Protein AF-A0A8S2XFM1-F1 (afdb_monomer_lite)

InterPro domains:
  IPR032362 Ferlin, C-terminal domain [PF16165] (1-86)
  IPR037721 Ferlin family [PTHR12546] (1-86)

Secondary structure (DSSP, 8-state):
-----------HHHHHHS-TT-TTSPPP-SS-PPPP---TT---TTT-HHHHHHHHHHHH-HHHHHHHHHHHHHHHHHHHHHHH--

pLDDT: mean 79.92, std 10.29, range [50.22, 97.12]

Foldseek 3Di:
DDDDDDDDDDDPVVCVVDPPPPPPDDDPCVVPDDD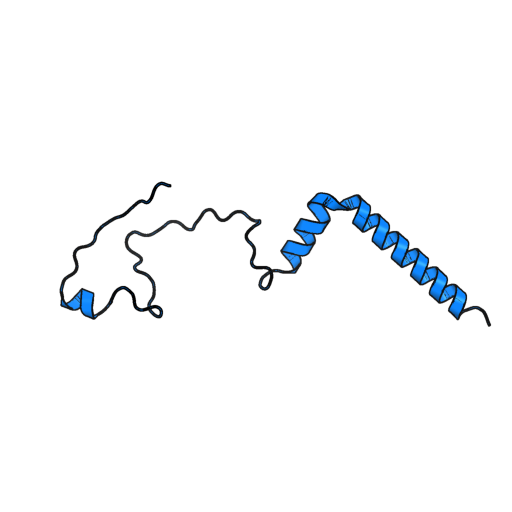DPDPPVPDDCVPCVPSVCCVVCVPPPPPVVVVVVVVVVVVVVVVVVVVPPD

Structure (mmCIF, N/CA/C/O backbone):
data_AF-A0A8S2XFM1-F1
#
_entry.id   AF-A0A8S2XFM1-F1
#
loop_
_atom_site.group_PDB
_atom_site.id
_atom_site.type_symbol
_atom_site.label_atom_id
_atom_site.label_alt_id
_atom_site.label_comp_id
_atom_site.label_asym_id
_atom_site.label_entity_id
_atom_site.label_seq_id
_atom_site.pdbx_PDB_ins_code
_atom_site.Cartn_x
_atom_site.Cartn_y
_atom_site.Cartn_z
_atom_site.occupancy
_atom_site.B_iso_or_equiv
_atom_site.auth_seq_id
_atom_site.auth_comp_id
_atom_site.auth_asym_id
_atom_site.auth_atom_id
_atom_site.pdbx_PDB_model_num
ATOM 1 N N . GLY A 1 1 ? -7.602 17.736 19.359 1.00 50.22 1 GLY A N 1
ATOM 2 C CA . GLY A 1 1 ? -7.967 16.316 19.500 1.00 50.22 1 GLY A CA 1
ATOM 3 C C . GLY A 1 1 ? -9.189 16.239 20.378 1.00 50.22 1 GLY A C 1
ATOM 4 O O . GLY A 1 1 ? -9.222 16.955 21.368 1.00 50.22 1 GLY A O 1
ATOM 5 N N . LYS A 1 2 ? -10.197 15.462 19.986 1.00 76.81 2 LYS A N 1
ATOM 6 C CA . LYS A 1 2 ? -11.364 15.166 20.822 1.00 76.81 2 LYS A CA 1
ATOM 7 C C . LYS A 1 2 ? -11.226 13.706 21.240 1.00 76.81 2 LYS A C 1
ATOM 9 O O . LYS A 1 2 ? -11.018 12.869 20.367 1.00 76.81 2 LYS A O 1
ATOM 14 N N . VAL A 1 3 ? -11.233 13.444 22.538 1.00 78.69 3 VAL A N 1
ATOM 15 C CA . VAL A 1 3 ? -11.227 12.091 23.100 1.00 78.69 3 VAL A CA 1
ATOM 16 C C . VAL A 1 3 ? -12.552 11.943 23.825 1.00 78.69 3 VAL A C 1
ATOM 18 O O . VAL A 1 3 ? -12.878 12.780 24.664 1.00 78.69 3 VAL A O 1
ATOM 21 N N . GLU A 1 4 ? -13.321 10.933 23.444 1.00 79.56 4 GLU A N 1
ATOM 22 C CA . GLU A 1 4 ? -14.548 10.541 24.132 1.00 79.56 4 GLU A CA 1
ATOM 23 C C . GLU A 1 4 ? -14.167 9.479 25.167 1.00 79.56 4 GLU A C 1
ATOM 25 O O . GLU A 1 4 ? -13.396 8.567 24.862 1.00 79.56 4 GLU A O 1
ATOM 30 N N . LEU A 1 5 ? -14.619 9.658 26.407 1.00 80.81 5 LEU A N 1
ATOM 31 C CA . LEU A 1 5 ? -14.272 8.803 27.538 1.00 80.81 5 LEU A CA 1
ATOM 32 C C . LEU A 1 5 ? -15.537 8.497 28.339 1.00 80.81 5 LEU A C 1
ATOM 34 O O . LEU A 1 5 ? -16.279 9.414 28.685 1.00 80.81 5 LEU A O 1
ATOM 38 N N . GLU A 1 6 ? -15.736 7.222 28.659 1.00 80.56 6 GLU A N 1
ATOM 39 C CA . GLU A 1 6 ? -16.795 6.727 29.541 1.00 80.56 6 GLU A CA 1
ATOM 40 C C . GLU A 1 6 ? -16.163 5.950 30.704 1.00 80.56 6 GLU A C 1
ATOM 42 O O . GLU A 1 6 ? -15.124 5.307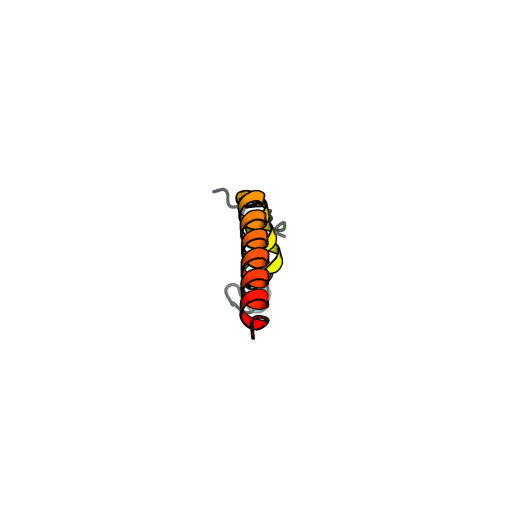 30.536 1.00 80.56 6 GLU A O 1
ATOM 47 N N . LEU A 1 7 ? -16.754 6.058 31.898 1.00 84.62 7 LEU A N 1
ATOM 48 C CA . LEU A 1 7 ? -16.270 5.407 33.118 1.00 84.62 7 LEU A CA 1
ATOM 49 C C . LEU A 1 7 ? -17.262 4.332 33.561 1.00 84.62 7 LEU A C 1
ATOM 51 O O . LEU A 1 7 ? -18.441 4.620 33.752 1.00 84.62 7 LEU A O 1
ATOM 55 N N . GLU A 1 8 ? -16.762 3.118 33.779 1.00 83.38 8 GLU A N 1
ATOM 56 C CA . GLU A 1 8 ? -17.522 1.991 34.319 1.00 83.38 8 GLU A CA 1
ATOM 57 C C . GLU A 1 8 ? -17.063 1.697 35.752 1.00 83.38 8 GLU A C 1
ATOM 59 O O . GLU A 1 8 ? -15.864 1.639 36.032 1.00 83.38 8 GLU A O 1
ATOM 64 N N . ILE A 1 9 ? -18.018 1.541 36.671 1.00 87.25 9 ILE A N 1
ATOM 65 C CA . ILE A 1 9 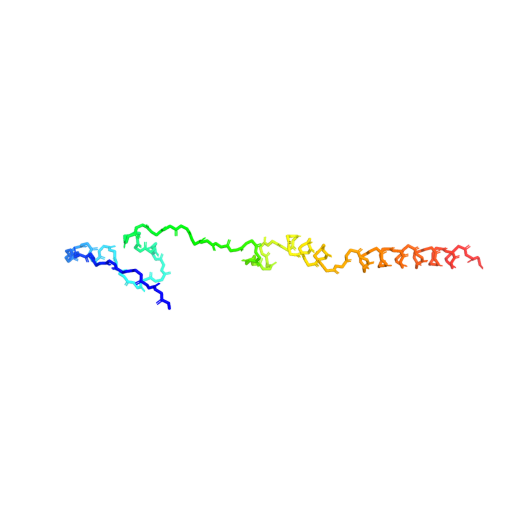? -17.744 1.179 38.065 1.00 87.25 9 ILE A CA 1
ATOM 66 C C . ILE A 1 9 ? -17.854 -0.339 38.171 1.00 87.25 9 ILE A C 1
ATOM 68 O O . ILE A 1 9 ? -18.926 -0.891 37.944 1.00 87.25 9 ILE A O 1
ATOM 72 N N . LEU A 1 10 ? -16.751 -0.990 38.530 1.00 85.25 10 LEU A N 1
ATOM 73 C CA . LEU A 1 10 ? -16.659 -2.443 38.665 1.00 85.25 10 LEU A CA 1
ATOM 74 C C . LEU A 1 10 ? -16.621 -2.847 40.139 1.00 85.25 10 LEU A C 1
ATOM 76 O O . LEU A 1 10 ? -16.115 -2.106 40.988 1.00 85.25 10 LEU A O 1
ATOM 80 N N . THR A 1 11 ? -17.113 -4.046 40.434 1.00 90.75 11 THR A N 1
ATOM 81 C CA . THR A 1 11 ? -16.920 -4.675 41.746 1.00 90.75 11 THR A CA 1
ATOM 82 C C . THR A 1 11 ? -15.507 -5.256 41.881 1.00 90.75 11 THR A C 1
ATOM 84 O O . THR A 1 11 ? -14.789 -5.441 40.896 1.00 90.75 11 THR A O 1
ATOM 87 N N . GLU A 1 12 ? -15.077 -5.546 43.113 1.00 88.75 12 GLU A N 1
ATOM 88 C CA . GLU A 1 12 ? -13.729 -6.072 43.369 1.00 88.75 12 GLU A CA 1
ATOM 89 C C . GLU A 1 12 ? -13.481 -7.419 42.664 1.00 88.75 12 GLU A C 1
ATOM 91 O O . GLU A 1 12 ? -12.409 -7.633 42.098 1.00 88.75 12 GLU A O 1
ATOM 96 N N . GLU A 1 13 ? -14.489 -8.295 42.622 1.00 89.50 13 GLU A N 1
ATOM 97 C CA . GLU A 1 13 ? -14.411 -9.601 41.956 1.00 89.50 13 GLU A CA 1
ATOM 98 C C . GLU A 1 13 ? -14.227 -9.462 40.432 1.00 89.50 13 GLU A C 1
ATOM 100 O O . GLU A 1 13 ? -13.374 -10.123 39.834 1.00 89.50 13 GLU A O 1
ATOM 105 N N . GLU A 1 14 ? -14.968 -8.549 39.796 1.00 85.75 14 GLU A N 1
ATOM 106 C CA . GLU A 1 14 ? -14.893 -8.286 38.351 1.00 85.75 14 GLU A CA 1
ATOM 107 C C . GLU A 1 14 ? -13.555 -7.651 37.952 1.00 85.75 14 GLU A C 1
ATOM 109 O O . GLU A 1 14 ? -12.951 -8.039 36.945 1.00 85.75 14 GLU A O 1
ATOM 114 N N . ALA A 1 15 ? -13.051 -6.722 38.769 1.00 84.88 15 ALA A N 1
ATOM 115 C CA . ALA A 1 15 ? -11.756 -6.082 38.555 1.00 84.88 15 ALA A CA 1
ATOM 116 C C . ALA A 1 15 ? -10.592 -7.086 38.645 1.00 84.88 15 ALA A C 1
ATOM 118 O O . ALA A 1 15 ? -9.615 -6.979 37.895 1.00 84.88 15 ALA A O 1
ATOM 119 N N . GLN A 1 16 ? -10.698 -8.086 39.526 1.00 84.94 16 GLN A N 1
ATOM 120 C CA . GLN A 1 16 ? -9.714 -9.167 39.626 1.00 84.94 16 GLN A CA 1
ATOM 121 C C . GLN A 1 16 ? -9.808 -10.155 38.456 1.00 84.94 16 GLN A C 1
ATOM 123 O O . GLN A 1 16 ? -8.773 -10.611 37.959 1.00 84.94 16 GLN A O 1
ATOM 128 N N . ALA A 1 17 ? -11.022 -10.461 37.986 1.00 84.81 17 ALA A N 1
ATOM 129 C CA . ALA A 1 17 ? -11.237 -11.341 36.839 1.00 84.81 17 ALA A CA 1
ATOM 130 C C . ALA A 1 17 ? -10.722 -10.729 35.521 1.00 84.81 17 ALA A C 1
ATOM 132 O O . ALA A 1 17 ? -10.184 -11.448 34.673 1.00 84.81 17 ALA A O 1
ATOM 133 N N . ARG A 1 18 ? -10.849 -9.404 35.349 1.00 80.12 18 ARG A N 1
ATOM 134 C CA . ARG A 1 18 ? -10.438 -8.657 34.144 1.00 80.12 18 ARG A CA 1
ATOM 135 C C . ARG A 1 18 ? -9.525 -7.469 34.488 1.00 80.12 18 ARG A C 1
ATOM 137 O O . ARG A 1 18 ? -9.936 -6.314 34.391 1.00 80.12 18 ARG A O 1
ATOM 144 N N . PRO A 1 19 ? -8.258 -7.724 34.855 1.00 82.25 19 PRO A N 1
ATOM 145 C CA . PRO A 1 19 ? -7.346 -6.664 35.265 1.00 82.25 19 PRO A CA 1
ATOM 146 C C . PRO A 1 19 ? -6.934 -5.782 34.080 1.00 82.25 19 PRO A C 1
ATOM 148 O O . PRO A 1 19 ? -6.369 -6.262 33.091 1.00 82.25 19 PRO A O 1
ATOM 151 N N . ALA A 1 20 ? -7.149 -4.472 34.210 1.00 80.81 20 ALA A N 1
ATOM 152 C CA . ALA A 1 20 ? -6.683 -3.485 33.243 1.00 80.81 20 ALA A CA 1
ATOM 153 C C . ALA A 1 20 ? -5.142 -3.454 33.156 1.00 80.81 20 ALA A C 1
ATOM 155 O O . ALA A 1 20 ? -4.431 -3.718 34.126 1.00 80.81 20 ALA A O 1
ATOM 156 N N . GLY A 1 21 ? -4.605 -3.123 31.979 1.00 77.19 21 GLY A N 1
ATOM 157 C CA . GLY A 1 21 ? -3.160 -2.934 31.782 1.00 77.19 21 GLY A CA 1
ATOM 158 C C . GLY A 1 21 ? -2.339 -4.215 31.588 1.00 77.19 21 GLY A C 1
ATOM 159 O O . GLY A 1 21 ? -1.126 -4.134 31.387 1.00 77.19 21 GLY A O 1
ATOM 160 N N . LYS A 1 22 ? -2.958 -5.404 31.571 1.00 78.81 22 LYS A N 1
ATOM 161 C CA . LYS A 1 22 ? -2.278 -6.620 31.100 1.00 78.81 22 LYS A CA 1
ATOM 162 C C . LYS A 1 22 ? -2.243 -6.637 29.572 1.00 78.81 22 LYS A C 1
ATOM 164 O O . LYS A 1 22 ? -3.254 -6.870 28.926 1.00 78.81 22 LYS A O 1
ATOM 169 N N . ALA A 1 23 ? -1.053 -6.494 28.992 1.00 69.06 23 ALA A N 1
ATOM 170 C CA . ALA A 1 23 ? -0.823 -6.437 27.540 1.00 69.06 23 ALA A CA 1
ATOM 171 C C . ALA A 1 23 ? -1.209 -7.703 26.735 1.00 69.06 23 ALA A C 1
ATOM 173 O O . ALA A 1 23 ? -0.949 -7.765 25.538 1.00 69.06 23 ALA A O 1
ATOM 174 N N . ARG A 1 24 ? -1.756 -8.739 27.383 1.00 74.38 24 ARG A N 1
ATOM 175 C CA . ARG A 1 24 ? -2.103 -10.030 26.765 1.00 74.38 24 ARG A CA 1
ATOM 176 C C . ARG A 1 24 ? -3.600 -10.352 26.790 1.00 74.38 24 ARG A C 1
ATOM 178 O O . ARG A 1 24 ? -3.970 -11.390 26.257 1.00 74.38 24 ARG A O 1
ATOM 185 N N . GLY A 1 25 ? -4.422 -9.534 27.448 1.00 76.19 25 GLY A N 1
ATOM 186 C CA . GLY A 1 25 ? -5.876 -9.692 27.431 1.00 76.19 25 GLY A CA 1
ATOM 187 C C . GLY A 1 25 ? -6.502 -8.901 26.291 1.00 76.19 25 GLY A C 1
ATOM 188 O O . GLY A 1 25 ? -5.898 -7.941 25.803 1.00 76.19 25 GLY A O 1
ATOM 189 N N . ASP A 1 26 ? -7.712 -9.289 25.896 1.00 76.44 26 ASP A N 1
ATOM 190 C CA . ASP A 1 26 ? -8.527 -8.448 25.028 1.00 76.44 26 ASP A CA 1
ATOM 191 C C . ASP A 1 26 ? -8.779 -7.093 25.715 1.00 76.44 26 ASP A C 1
ATOM 193 O O . ASP A 1 26 ? -8.937 -7.036 26.943 1.00 76.44 26 ASP A O 1
ATOM 197 N N . PRO A 1 27 ? -8.751 -5.984 24.956 1.00 76.94 27 PRO A N 1
ATOM 198 C CA . PRO A 1 27 ? -9.037 -4.668 25.505 1.00 76.94 27 PRO A CA 1
ATOM 199 C C . PRO A 1 27 ? -10.457 -4.628 26.074 1.00 76.94 27 PRO A C 1
ATOM 201 O O . PRO A 1 27 ? -11.333 -5.372 25.639 1.00 76.94 27 PRO A O 1
ATOM 204 N N . ASN A 1 28 ? -10.697 -3.727 27.031 1.00 80.25 28 ASN A N 1
ATOM 205 C CA . ASN A 1 28 ? -12.064 -3.471 27.465 1.00 80.25 28 ASN A CA 1
ATOM 206 C C . ASN A 1 28 ? -12.883 -2.982 26.260 1.00 80.25 28 ASN A C 1
ATOM 208 O O . ASN A 1 28 ? -12.514 -1.993 25.626 1.00 80.25 28 ASN A O 1
ATOM 212 N N . GLU A 1 29 ? -13.963 -3.693 25.941 1.00 77.50 29 GLU A N 1
ATOM 213 C CA . GLU A 1 29 ? -14.856 -3.375 24.824 1.00 77.50 29 GLU A CA 1
ATOM 214 C C . GLU A 1 29 ? -15.933 -2.352 25.202 1.00 77.50 29 GLU A C 1
ATOM 216 O O . GLU A 1 29 ? -16.736 -1.982 24.346 1.00 77.50 29 GLU A O 1
ATOM 221 N N . ASN A 1 30 ? -15.968 -1.905 26.463 1.00 78.50 30 ASN A N 1
ATOM 222 C CA . ASN A 1 30 ? -16.882 -0.877 26.935 1.00 78.50 30 ASN A CA 1
ATOM 223 C C . ASN A 1 30 ? -16.170 0.488 27.044 1.00 78.50 30 ASN A C 1
ATOM 225 O O . ASN A 1 30 ? -15.197 0.602 27.797 1.00 78.50 30 ASN A O 1
ATOM 229 N N . PRO A 1 31 ? -16.630 1.533 26.335 1.00 77.88 31 PRO A N 1
ATOM 230 C CA . PRO A 1 31 ? -17.696 1.535 25.329 1.00 77.88 31 PRO A CA 1
ATOM 231 C C . PRO A 1 31 ? -17.265 0.902 24.006 1.00 77.88 31 PRO A C 1
ATOM 233 O O . PRO A 1 31 ? -16.094 0.956 23.624 1.00 77.88 31 PRO A O 1
ATOM 236 N N . THR A 1 32 ? -18.225 0.343 23.261 1.00 81.06 32 THR A N 1
ATOM 237 C CA . THR A 1 32 ? -17.933 -0.285 21.967 1.00 81.06 32 THR A CA 1
ATOM 238 C C . THR A 1 32 ? -17.518 0.773 20.953 1.00 81.06 32 THR A C 1
ATOM 240 O O . THR A 1 32 ? -18.337 1.523 20.418 1.00 81.06 32 THR A O 1
ATOM 243 N N . LEU A 1 33 ? -16.217 0.829 20.678 1.00 79.19 33 LEU A N 1
ATOM 244 C CA . LEU A 1 33 ? -15.644 1.779 19.735 1.00 79.19 33 LEU A CA 1
ATOM 245 C C . LEU A 1 33 ? -15.964 1.366 18.295 1.00 79.19 33 LEU A C 1
ATOM 247 O O . LEU A 1 33 ? -15.764 0.220 17.891 1.00 79.19 33 LEU A O 1
ATOM 251 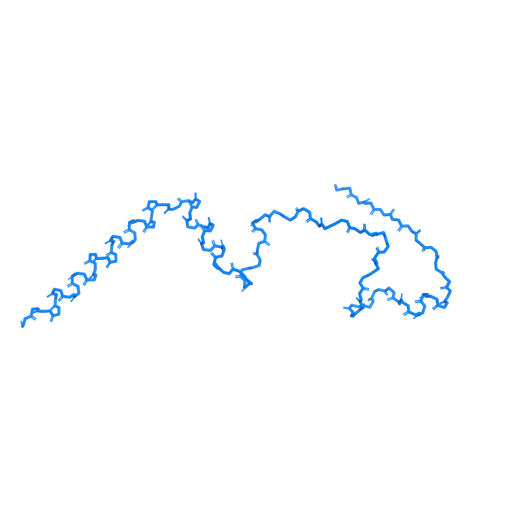N N . GLN A 1 34 ? -16.410 2.328 17.485 1.00 82.94 34 GLN A N 1
ATOM 252 C CA . GLN A 1 34 ? -16.523 2.115 16.044 1.00 82.94 34 GLN A CA 1
ATOM 253 C C . GLN A 1 34 ? -15.135 1.856 15.443 1.00 82.94 34 GLN A C 1
ATOM 255 O O . GLN A 1 34 ? -14.149 2.460 15.886 1.00 82.94 34 GLN A O 1
ATOM 260 N N . PRO A 1 35 ? -15.033 1.010 14.400 1.00 81.38 35 PRO A N 1
ATOM 261 C CA . PRO A 1 35 ? -13.766 0.801 13.723 1.00 81.38 35 PRO A CA 1
ATOM 262 C C . PRO A 1 35 ? -13.223 2.150 13.231 1.00 81.38 35 PRO A C 1
ATOM 264 O O . PRO A 1 35 ? -13.979 2.967 12.689 1.00 81.38 35 PRO A O 1
ATOM 267 N N . PRO A 1 36 ? -11.917 2.413 13.400 1.00 79.31 36 PRO A N 1
AT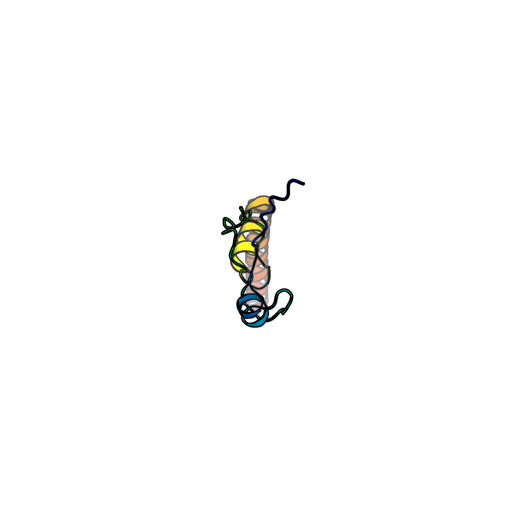OM 268 C CA . PRO A 1 36 ? -11.342 3.675 12.968 1.00 79.31 36 PRO A CA 1
ATOM 269 C C . PRO A 1 36 ? -11.568 3.856 11.463 1.00 79.31 36 PRO A C 1
ATOM 271 O O . PRO A 1 36 ? -11.383 2.918 10.683 1.00 79.31 36 PRO A O 1
ATOM 274 N N . LYS A 1 37 ? -11.915 5.079 11.033 1.00 74.75 37 LYS A N 1
ATOM 275 C CA . LYS A 1 37 ? -11.957 5.461 9.609 1.00 74.75 37 LYS A CA 1
ATOM 276 C C . LYS A 1 37 ? -10.536 5.478 9.046 1.00 74.75 37 LYS A C 1
ATOM 278 O O . LYS A 1 37 ? -9.894 6.521 8.939 1.00 74.75 37 LYS A O 1
ATOM 283 N N . ARG A 1 38 ? -10.021 4.290 8.744 1.00 76.62 38 ARG A N 1
ATOM 284 C CA . ARG A 1 38 ? -8.672 4.077 8.240 1.00 76.62 38 ARG A CA 1
ATOM 285 C C . ARG A 1 38 ? -8.622 4.498 6.765 1.00 76.62 38 ARG A C 1
ATOM 287 O O . ARG A 1 38 ? -9.359 3.926 5.967 1.00 76.62 38 ARG A O 1
ATOM 294 N N . PRO A 1 39 ? -7.779 5.471 6.369 1.00 73.25 39 PRO A N 1
ATOM 295 C CA . PRO A 1 39 ? -7.603 5.777 4.958 1.00 73.25 39 PRO A CA 1
ATOM 296 C C . PRO A 1 39 ? -6.970 4.574 4.251 1.00 73.25 39 PRO A C 1
ATOM 298 O O . PRO A 1 39 ? -6.046 3.951 4.790 1.00 73.25 39 PRO A O 1
ATOM 301 N N . ASP A 1 40 ? -7.402 4.312 3.016 1.00 67.88 40 ASP A N 1
ATOM 302 C CA . ASP A 1 40 ? -6.904 3.232 2.144 1.00 67.88 40 ASP A CA 1
ATOM 303 C C . ASP A 1 40 ? -5.392 3.298 1.857 1.00 67.88 40 ASP A C 1
ATOM 305 O O . ASP A 1 40 ? -4.848 2.468 1.144 1.00 67.88 40 ASP A O 1
ATOM 309 N N . THR A 1 41 ? -4.672 4.302 2.344 1.00 65.12 41 THR A N 1
ATOM 310 C CA . THR A 1 41 ? -3.221 4.439 2.157 1.00 65.12 41 THR A CA 1
ATOM 311 C C . THR A 1 41 ? -2.408 3.920 3.336 1.00 65.12 41 THR A C 1
ATOM 313 O O . THR A 1 41 ? -1.197 3.760 3.220 1.00 65.12 41 THR A O 1
ATOM 316 N N . SER A 1 42 ? -3.044 3.624 4.466 1.00 65.12 42 SER A N 1
ATOM 317 C CA . SER A 1 42 ? -2.365 3.214 5.702 1.00 65.12 42 SER A CA 1
ATOM 318 C C . SER A 1 42 ? -2.077 1.707 5.755 1.00 65.12 42 SER A C 1
ATOM 320 O O . SER A 1 42 ? -2.231 1.062 6.792 1.00 65.12 42 SER A O 1
ATOM 322 N N . PHE A 1 43 ? -1.684 1.122 4.627 1.00 63.38 43 PHE A N 1
ATOM 323 C CA . PHE A 1 43 ? -1.340 -0.292 4.535 1.00 63.38 43 PHE A CA 1
ATOM 324 C C . PHE A 1 43 ? 0.048 -0.564 5.132 1.00 63.38 43 PHE A C 1
ATOM 326 O O . PHE A 1 43 ? 1.022 0.105 4.796 1.00 6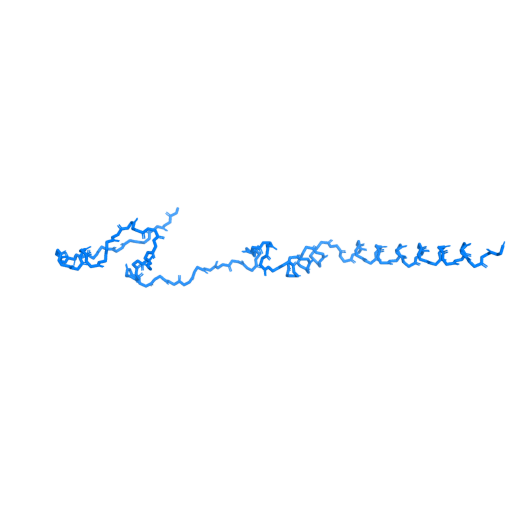3.38 43 PHE A O 1
ATOM 333 N N . ASN A 1 44 ? 0.152 -1.590 5.984 1.00 63.78 44 ASN A N 1
ATOM 334 C CA . ASN A 1 44 ? 1.444 -2.113 6.426 1.00 63.78 44 ASN A CA 1
ATOM 335 C C . ASN A 1 44 ? 2.197 -2.665 5.208 1.00 63.78 44 ASN A C 1
ATOM 337 O O . ASN A 1 44 ? 1.678 -3.541 4.507 1.00 63.78 44 ASN A O 1
ATOM 341 N N . PHE A 1 45 ? 3.425 -2.192 4.983 1.00 60.44 45 PHE A N 1
ATOM 342 C CA . PHE A 1 45 ? 4.205 -2.554 3.796 1.00 60.44 45 PHE A CA 1
ATOM 343 C C . PHE A 1 45 ? 4.471 -4.058 3.658 1.00 60.44 45 PHE A C 1
ATOM 345 O O . PHE A 1 45 ? 4.472 -4.587 2.549 1.00 60.44 45 PHE A O 1
ATOM 352 N N . ILE A 1 46 ? 4.576 -4.749 4.791 1.00 65.94 46 ILE A N 1
ATOM 353 C CA . ILE A 1 46 ? 4.839 -6.189 4.860 1.00 65.94 46 ILE A CA 1
ATOM 354 C C . ILE A 1 46 ? 3.586 -7.013 4.524 1.00 65.94 46 ILE A C 1
ATOM 356 O O . ILE A 1 46 ? 3.680 -8.069 3.913 1.00 65.94 46 ILE A O 1
ATOM 360 N N . SER A 1 47 ? 2.394 -6.532 4.889 1.00 69.94 47 SER A N 1
ATOM 361 C CA . SER A 1 47 ? 1.158 -7.320 4.781 1.00 69.94 47 SER A CA 1
ATOM 362 C C . SER A 1 47 ? 0.508 -7.232 3.397 1.00 69.94 47 SER A C 1
ATOM 364 O O . SER A 1 47 ? -0.218 -8.136 2.993 1.00 69.94 47 SER A O 1
ATOM 366 N N . SER A 1 48 ? 0.758 -6.155 2.645 1.00 69.38 48 SER A N 1
ATOM 367 C CA . SER A 1 48 ? 0.138 -5.967 1.325 1.00 69.38 48 SER A CA 1
ATOM 368 C C . SER A 1 48 ? 1.055 -5.270 0.307 1.00 69.38 48 SER A C 1
ATOM 370 O O . SER A 1 48 ? 0.689 -4.232 -0.257 1.00 69.38 48 SER A O 1
ATOM 372 N N . PRO A 1 49 ? 2.232 -5.852 0.006 1.00 72.44 49 PRO A N 1
ATOM 373 C CA . PRO A 1 49 ? 3.204 -5.258 -0.913 1.00 72.44 49 PRO A CA 1
ATOM 374 C C . PRO A 1 49 ? 2.586 -4.942 -2.285 1.00 72.44 49 PRO A C 1
ATOM 376 O O . PRO A 1 49 ? 2.814 -3.870 -2.841 1.00 72.44 49 PRO A O 1
ATOM 379 N N . TRP A 1 50 ? 1.698 -5.803 -2.791 1.00 75.56 50 TRP A N 1
ATOM 380 C CA . TRP A 1 50 ? 1.050 -5.610 -4.092 1.00 75.56 50 TRP A CA 1
ATOM 381 C C . TRP A 1 50 ? 0.156 -4.360 -4.171 1.00 75.56 50 TRP A C 1
ATOM 383 O O . TRP A 1 50 ? 0.142 -3.658 -5.185 1.00 75.56 50 TRP A O 1
ATOM 393 N N . LYS A 1 51 ? -0.567 -4.034 -3.088 1.00 70.69 51 LYS A N 1
ATOM 394 C CA . LYS A 1 51 ? -1.423 -2.836 -3.040 1.00 70.69 51 LYS A CA 1
ATOM 395 C C . LYS A 1 51 ? -0.586 -1.559 -3.076 1.00 70.69 51 LYS A C 1
ATOM 397 O O . LYS A 1 51 ? -0.976 -0.603 -3.742 1.00 70.69 51 LYS A O 1
ATOM 402 N N . ILE A 1 52 ? 0.575 -1.569 -2.425 1.00 73.62 52 ILE A N 1
ATOM 403 C CA . ILE A 1 52 ? 1.505 -0.435 -2.388 1.00 73.62 52 ILE A CA 1
ATOM 404 C C . ILE A 1 52 ? 2.155 -0.214 -3.748 1.00 73.62 52 ILE A C 1
ATOM 406 O O . ILE A 1 52 ? 2.137 0.911 -4.244 1.00 73.62 52 ILE A O 1
ATOM 410 N N . TRP A 1 53 ? 2.650 -1.280 -4.383 1.00 74.75 53 TRP A N 1
ATOM 411 C CA . TRP A 1 53 ? 3.223 -1.211 -5.729 1.00 74.75 53 TRP A CA 1
ATOM 412 C C . TRP A 1 53 ? 2.228 -0.608 -6.721 1.00 74.75 53 TRP A C 1
ATOM 414 O O . TRP A 1 53 ? 2.535 0.390 -7.374 1.00 74.75 53 TRP A O 1
ATOM 424 N N . LYS A 1 54 ? 0.993 -1.124 -6.755 1.00 74.50 54 LYS A N 1
ATOM 425 C CA . LYS A 1 54 ? -0.070 -0.567 -7.601 1.00 74.50 54 LYS A CA 1
ATOM 426 C C . LYS A 1 54 ? -0.328 0.909 -7.288 1.00 74.50 54 LYS A C 1
ATOM 428 O O . LYS A 1 54 ? -0.452 1.714 -8.204 1.00 74.50 54 LYS A O 1
ATOM 433 N N . HIS A 1 55 ? -0.401 1.285 -6.015 1.00 71.88 55 HIS A N 1
ATOM 434 C CA . HIS A 1 55 ? -0.735 2.651 -5.619 1.00 71.88 55 HIS A CA 1
ATOM 435 C C . HIS A 1 55 ? 0.364 3.671 -5.957 1.00 71.88 55 HIS A C 1
ATOM 437 O O . HIS A 1 55 ? 0.057 4.756 -6.452 1.00 71.88 55 HIS A O 1
ATOM 443 N N . ILE A 1 56 ? 1.632 3.326 -5.720 1.00 70.12 56 ILE A N 1
ATOM 444 C CA . ILE A 1 56 ? 2.788 4.194 -5.992 1.00 70.12 56 ILE A CA 1
ATOM 445 C C . ILE A 1 56 ? 2.994 4.347 -7.501 1.00 70.12 56 ILE A C 1
ATOM 447 O O . ILE A 1 56 ? 3.097 5.467 -8.008 1.00 70.12 56 ILE A O 1
ATOM 451 N N . ILE A 1 57 ? 2.994 3.231 -8.230 1.00 70.00 57 ILE A N 1
ATOM 452 C CA . ILE A 1 57 ? 3.286 3.208 -9.666 1.00 70.00 57 ILE A CA 1
ATOM 453 C C . ILE A 1 57 ? 2.170 3.895 -10.460 1.00 70.00 57 ILE A C 1
ATOM 455 O O . ILE A 1 57 ? 2.435 4.726 -11.331 1.00 70.00 57 ILE A O 1
ATOM 459 N N . TRP A 1 58 ? 0.910 3.622 -10.119 1.00 67.31 58 TRP A N 1
ATOM 460 C CA . TRP A 1 58 ? -0.236 4.100 -10.893 1.00 67.31 58 TRP A CA 1
ATOM 461 C C . TRP A 1 58 ? -0.583 5.574 -10.644 1.00 67.31 58 TRP A C 1
ATOM 463 O O . TRP A 1 58 ? -1.135 6.228 -11.532 1.00 67.31 58 TRP A O 1
ATOM 473 N N . ARG A 1 59 ? -0.284 6.116 -9.453 1.00 64.19 59 ARG A N 1
ATOM 474 C CA . ARG A 1 59 ? -0.680 7.487 -9.081 1.00 64.19 59 ARG A CA 1
ATOM 475 C C . ARG A 1 59 ? 0.256 8.559 -9.643 1.00 64.19 59 ARG A C 1
ATOM 477 O O . ARG A 1 59 ? -0.225 9.635 -9.978 1.00 64.19 59 ARG A O 1
ATOM 484 N N . LYS A 1 60 ? 1.561 8.286 -9.763 1.00 63.62 60 LYS A N 1
ATOM 485 C CA . LYS A 1 60 ? 2.539 9.275 -10.258 1.00 63.62 60 LYS A CA 1
ATOM 486 C C . LYS A 1 60 ? 3.222 8.917 -11.579 1.00 63.62 60 LYS A C 1
ATOM 488 O O . LYS A 1 60 ? 3.704 9.825 -12.245 1.00 63.62 60 LYS A O 1
ATOM 493 N N . SER A 1 61 ? 3.258 7.644 -11.977 1.00 65.50 61 SER A N 1
ATOM 494 C CA . SER A 1 61 ? 4.285 7.175 -12.917 1.00 65.50 61 SER A CA 1
ATOM 495 C C . SER A 1 61 ? 3.777 6.405 -14.130 1.00 65.50 61 SER A C 1
ATOM 497 O O . SER A 1 61 ? 4.539 5.642 -14.702 1.00 65.50 61 SER A O 1
ATOM 499 N N . LYS A 1 62 ? 2.542 6.629 -14.603 1.00 75.69 62 LYS A N 1
ATOM 500 C CA . LYS A 1 62 ? 2.042 5.942 -15.817 1.00 75.69 62 LYS A CA 1
ATOM 501 C C . LYS A 1 62 ? 3.023 6.040 -17.002 1.00 75.69 62 LYS A C 1
ATOM 503 O O . LYS A 1 62 ? 3.272 5.044 -17.671 1.00 75.69 62 LYS A O 1
ATOM 508 N N . TRP A 1 63 ? 3.639 7.210 -17.196 1.00 82.25 63 TRP A N 1
ATOM 509 C CA . TRP A 1 63 ? 4.655 7.445 -18.230 1.00 82.25 63 TRP A CA 1
ATOM 510 C C . TRP A 1 63 ? 6.010 6.804 -17.921 1.00 82.25 63 TRP A C 1
ATOM 512 O O . TRP A 1 63 ? 6.596 6.174 -18.794 1.00 82.25 63 TRP A O 1
ATOM 522 N N . TYR A 1 64 ? 6.492 6.905 -16.680 1.00 83.38 64 TYR A N 1
ATOM 523 C CA . TYR A 1 64 ? 7.749 6.269 -16.276 1.00 83.38 64 TYR A CA 1
ATOM 524 C C . TYR A 1 64 ? 7.674 4.742 -16.366 1.00 83.38 64 TYR A C 1
ATOM 526 O O . TYR A 1 64 ? 8.622 4.112 -16.818 1.00 83.38 64 TYR A O 1
ATOM 534 N N . THR A 1 65 ? 6.545 4.137 -15.991 1.00 84.56 65 THR A N 1
ATOM 535 C CA . THR A 1 65 ? 6.323 2.693 -16.129 1.00 84.56 65 THR A CA 1
ATOM 536 C C . THR A 1 65 ? 6.383 2.266 -17.586 1.00 84.56 65 THR A C 1
ATOM 538 O O . THR A 1 65 ? 7.060 1.293 -17.899 1.00 84.56 65 THR A O 1
ATOM 541 N N . LEU A 1 66 ? 5.734 3.015 -18.481 1.00 87.25 66 LEU A N 1
ATOM 542 C CA . LEU A 1 66 ? 5.783 2.734 -19.913 1.00 87.25 66 LEU A CA 1
ATOM 543 C C . LEU A 1 66 ? 7.208 2.875 -20.473 1.00 87.25 66 LEU A C 1
ATOM 545 O O . LEU A 1 66 ? 7.655 2.011 -21.223 1.00 87.25 66 LEU A O 1
ATOM 549 N N . ALA A 1 67 ? 7.940 3.916 -20.064 1.00 90.75 67 ALA A N 1
ATOM 550 C CA . ALA A 1 67 ? 9.324 4.134 -20.480 1.00 90.75 67 ALA A CA 1
ATOM 551 C C . ALA A 1 67 ? 10.257 3.004 -20.014 1.00 90.75 67 ALA A C 1
ATOM 553 O O . ALA A 1 67 ? 11.050 2.504 -20.807 1.00 90.75 67 ALA A O 1
ATOM 554 N N . VAL A 1 68 ? 10.133 2.554 -18.761 1.00 91.06 68 VAL A N 1
ATOM 555 C CA . VAL A 1 68 ? 10.918 1.425 -18.232 1.00 91.06 68 VAL A CA 1
ATOM 556 C C . VAL A 1 68 ? 10.621 0.144 -19.009 1.00 91.06 68 VAL A C 1
ATOM 558 O O . VAL A 1 68 ? 11.556 -0.542 -19.411 1.00 91.06 68 VAL A O 1
ATOM 561 N N . VAL A 1 69 ? 9.347 -0.163 -19.274 1.00 92.12 69 VAL A N 1
ATOM 562 C CA . VAL A 1 69 ? 8.968 -1.348 -20.064 1.00 92.12 69 VAL A CA 1
ATOM 563 C C . VAL A 1 69 ? 9.575 -1.289 -21.468 1.00 92.12 69 VAL A C 1
ATOM 565 O O . VAL A 1 69 ? 10.140 -2.279 -21.928 1.00 92.12 69 VAL A O 1
ATOM 568 N N . LEU A 1 70 ? 9.527 -0.128 -22.126 1.00 95.69 70 LEU A N 1
ATOM 569 C CA . LEU A 1 70 ? 10.125 0.054 -23.448 1.00 95.69 70 LEU A CA 1
ATOM 570 C C . LEU A 1 70 ? 11.649 -0.139 -23.423 1.00 95.69 70 LEU A C 1
ATOM 572 O O . LEU A 1 70 ? 12.188 -0.847 -24.270 1.00 95.69 70 LEU A O 1
ATOM 576 N N . ILE A 1 71 ? 12.338 0.439 -22.436 1.00 96.75 71 ILE A N 1
ATOM 577 C CA . ILE A 1 71 ? 13.790 0.285 -22.269 1.00 96.75 71 ILE A CA 1
ATOM 578 C C . ILE A 1 71 ? 14.156 -1.188 -22.070 1.00 96.75 71 ILE A C 1
ATOM 580 O O . ILE A 1 71 ? 15.088 -1.670 -22.707 1.00 96.75 71 ILE A O 1
ATOM 584 N N . VAL A 1 72 ? 13.409 -1.919 -21.239 1.00 96.56 72 VAL A N 1
ATOM 585 C CA . VAL A 1 72 ? 13.639 -3.353 -21.010 1.00 96.56 72 VAL A CA 1
ATOM 586 C C . VAL A 1 72 ? 13.511 -4.147 -22.311 1.00 96.56 72 VAL A C 1
ATOM 588 O O . VAL A 1 72 ? 14.359 -4.994 -22.580 1.00 96.56 72 VAL A O 1
ATOM 591 N N . ILE A 1 73 ? 12.510 -3.849 -23.145 1.00 96.62 73 ILE A N 1
ATOM 592 C CA . ILE A 1 73 ? 12.333 -4.503 -24.452 1.00 96.62 73 ILE A CA 1
ATOM 593 C C . ILE A 1 73 ? 13.527 -4.220 -25.372 1.00 96.62 73 ILE A C 1
ATOM 595 O O . ILE A 1 73 ? 14.055 -5.145 -25.986 1.00 96.62 73 ILE A O 1
ATOM 599 N N . VAL A 1 74 ? 13.979 -2.964 -25.446 1.00 97.06 74 VAL A N 1
ATOM 600 C CA . VAL A 1 74 ? 15.134 -2.577 -26.274 1.00 97.06 74 VAL A CA 1
ATOM 601 C C . VAL A 1 74 ? 16.407 -3.275 -25.797 1.00 97.06 74 VAL A C 1
ATOM 603 O O . VAL A 1 74 ? 17.137 -3.835 -26.609 1.00 97.06 74 VAL A O 1
ATOM 606 N N . VAL A 1 75 ? 16.663 -3.295 -24.489 1.00 97.12 75 VAL A N 1
ATOM 607 C CA . VAL A 1 75 ? 17.831 -3.978 -23.914 1.00 97.12 75 VAL A CA 1
ATOM 608 C C . VAL A 1 75 ? 17.777 -5.477 -24.194 1.00 97.12 75 VAL A C 1
ATOM 610 O O . VAL A 1 75 ? 18.778 -6.046 -24.620 1.00 97.12 75 VAL A O 1
ATOM 613 N N . LEU A 1 76 ? 16.617 -6.114 -24.015 1.00 96.69 76 LEU A N 1
ATOM 614 C CA . LEU A 1 76 ? 16.443 -7.535 -24.310 1.00 96.69 76 LEU A CA 1
ATOM 615 C C . LEU A 1 76 ? 16.736 -7.831 -25.787 1.00 96.69 76 LEU A C 1
ATOM 617 O O . LEU A 1 76 ? 17.452 -8.780 -26.096 1.00 96.69 76 LEU A O 1
ATOM 621 N N . PHE A 1 77 ? 16.230 -6.989 -26.688 1.00 95.56 77 PHE A N 1
ATOM 622 C CA . PHE A 1 77 ? 16.487 -7.109 -28.118 1.00 95.56 77 PHE A CA 1
ATOM 623 C C . PHE A 1 77 ? 17.980 -6.987 -28.442 1.00 95.56 77 PHE A C 1
ATOM 625 O O . PHE A 1 77 ? 18.511 -7.815 -29.179 1.00 95.56 77 PHE A O 1
ATOM 632 N N . LEU A 1 78 ? 18.675 -6.008 -27.854 1.00 95.50 78 LEU A N 1
ATOM 633 C CA . LEU A 1 78 ? 20.117 -5.830 -28.044 1.00 95.50 78 LEU A CA 1
ATOM 634 C C . LEU A 1 78 ? 20.921 -7.018 -27.512 1.00 95.50 78 LEU A C 1
ATOM 636 O O . LEU A 1 78 ? 21.844 -7.465 -28.186 1.00 95.50 78 LEU A O 1
ATOM 640 N N . LEU A 1 79 ? 20.566 -7.550 -26.339 1.00 95.81 79 LEU A N 1
ATOM 641 C CA . LEU A 1 79 ? 21.223 -8.726 -25.763 1.00 95.81 79 LEU A CA 1
ATOM 642 C C . LEU A 1 79 ? 21.069 -9.950 -26.668 1.00 95.81 79 LEU A C 1
ATOM 644 O O . LEU A 1 79 ? 22.050 -10.641 -26.925 1.00 95.81 79 LEU A O 1
ATOM 648 N N . ILE A 1 80 ? 19.860 -10.193 -27.182 1.00 94.69 80 ILE A N 1
ATOM 649 C CA . ILE A 1 80 ? 19.598 -11.299 -28.110 1.00 94.69 80 ILE A CA 1
ATOM 650 C C . ILE A 1 80 ? 20.359 -11.089 -29.421 1.00 94.69 80 ILE A C 1
ATOM 652 O O . ILE A 1 80 ? 20.977 -12.029 -29.916 1.00 94.69 80 ILE A O 1
ATOM 656 N N . ALA A 1 81 ? 20.348 -9.874 -29.973 1.00 92.69 81 ALA A N 1
ATOM 657 C CA . ALA A 1 81 ? 21.067 -9.554 -31.201 1.00 92.69 81 ALA A CA 1
ATOM 658 C C . ALA A 1 81 ? 22.575 -9.796 -31.042 1.00 92.69 81 ALA A C 1
ATOM 660 O O . ALA A 1 81 ? 23.158 -10.503 -31.857 1.00 92.69 81 ALA A O 1
ATOM 661 N N . LEU A 1 82 ? 23.184 -9.292 -29.964 1.00 92.50 82 LEU A N 1
ATOM 662 C CA . LEU A 1 82 ? 24.595 -9.526 -29.634 1.00 92.50 82 LEU A CA 1
ATOM 663 C C . LEU A 1 82 ? 24.910 -11.009 -29.435 1.00 92.50 82 LEU A C 1
ATOM 665 O O . LEU A 1 82 ? 25.955 -11.467 -29.877 1.00 92.50 82 LEU A O 1
ATOM 669 N N . TRP A 1 83 ? 24.015 -11.758 -28.792 1.00 92.31 83 TRP A N 1
ATOM 670 C CA . TRP A 1 83 ? 24.202 -13.191 -28.565 1.00 92.31 83 TRP A CA 1
ATOM 671 C C . TRP A 1 83 ? 24.034 -14.035 -29.838 1.00 92.31 83 TRP A C 1
ATOM 673 O O . TRP A 1 83 ? 24.589 -15.123 -29.931 1.00 92.31 83 TRP A O 1
ATOM 683 N N . THR A 1 84 ? 23.277 -13.537 -30.819 1.00 88.94 84 THR A N 1
ATOM 684 C CA . THR A 1 84 ? 23.022 -14.218 -32.101 1.00 88.94 84 THR A CA 1
ATOM 685 C C . THR A 1 84 ? 24.087 -13.901 -33.159 1.00 88.94 84 THR A C 1
ATOM 687 O O . THR A 1 84 ? 24.162 -14.597 -34.171 1.00 88.94 84 THR A O 1
ATOM 690 N N . PHE A 1 85 ? 24.915 -12.868 -32.958 1.00 74.56 85 PHE A N 1
ATOM 691 C CA . PHE A 1 85 ? 26.066 -12.610 -33.824 1.00 74.56 85 PHE A CA 1
ATOM 692 C C . PHE A 1 85 ? 27.129 -13.713 -33.618 1.00 74.56 85 PHE A C 1
ATOM 694 O O . PHE A 1 85 ? 27.532 -13.926 -32.473 1.00 74.56 85 PHE A O 1
ATOM 701 N N . PRO A 1 86 ? 27.549 -14.430 -34.682 1.00 70.12 86 PRO A N 1
ATOM 702 C CA . PRO A 1 86 ? 28.561 -15.486 -34.602 1.00 70.12 86 PRO A CA 1
ATOM 703 C C . PRO A 1 86 ? 29.972 -14.951 -34.333 1.00 70.12 86 PRO A C 1
ATOM 705 O O . PRO A 1 86 ? 30.266 -13.801 -34.740 1.00 70.12 86 PRO A O 1
#

Radius of gyration: 27.57 Å; chains: 1; bounding box: 46×32×78 Å

Sequence (86 aa):
GKVELELEILTEEEAQARPAGKARGDPNENPTLQPPKRPDTSFNFISSPWKIWKHIIWRKSKWYTLAVVLIVIVVLFLLIALWTFP

Organism: NCBI:txid1234261